Protein AF-A0A1Y2PFS0-F1 (afdb_monomer)

Organism: NCBI:txid1635173

Foldseek 3Di:
DVVVLVCCCVPPNNVRSVVVCVVQQPDWDQALQAIFRHRVVVHNDPCNRLCLLPNPRGAHDPDPCNLVVLVVVLVVLVVVLVVLVPDDDPCSVVVNVSSVSSNVSSVVSSVNDRPPDPPPVPPPDDDPPDPPPPDPPPDD

pLDDT: mean 82.01, std 15.95, range [39.28, 98.19]

Radius of gyration: 20.58 Å; Cα contacts (8 Å, |Δi|>4): 119; chains: 1; bounding box: 53×47×49 Å

Secondary structure (DSSP, 8-state):
-HHHHHHHHHHT-HHHHHHHHHHHTT--EEETTEEE---TTT---TTTT-TTTT-TTEE----TTHHHHHHHHHHHHHHHHHHHHHS--TTHHHHHHHHHHHHHHHHHHHHSPPPSS---SSTTPPPTTS----------

Mean predicted aligned error: 10.39 Å

Solvent-accessible surface area (backbone atoms only — not comparable to full-atom values): 8475 Å² total; per-residue (Å²): 107,70,65,59,35,53,48,33,42,72,76,73,33,60,67,58,21,49,50,49,42,65,67,52,72,68,35,72,42,84,50,79,70,24,35,28,56,65,42,61,92,82,44,80,66,94,56,74,87,41,47,50,56,71,42,90,46,53,40,57,67,78,51,92,60,24,63,56,51,49,51,52,52,41,52,51,44,52,53,48,50,61,55,53,71,74,55,89,57,98,60,49,68,60,52,51,50,51,49,52,51,40,46,53,23,32,53,50,51,65,66,49,67,43,64,92,53,83,79,64,88,44,92,84,59,79,61,88,86,54,82,79,79,76,67,82,75,80,80,125

Sequence (140 aa):
MTETYHLLKKSKSIEDAETFLKTHGLALHLTPFGGCTHDFSQSPCLKHLQCWNGCSHLHRTNTPGETERLVEQLEFAKKNLNKMRKVNHDNKSKWEKDILNKINNIKKAINLSPTKNSIQIFPKGIEMTKPNYKTRKESL

Structure (mmCIF, N/CA/C/O backbone):
data_AF-A0A1Y2PFS0-F1
#
_entry.id   AF-A0A1Y2PFS0-F1
#
loop_
_atom_site.group_PDB
_atom_site.id
_atom_site.type_symbol
_atom_site.label_atom_id
_atom_site.label_alt_id
_atom_site.label_comp_id
_atom_site.label_asym_id
_atom_site.label_entity_id
_atom_site.label_seq_id
_atom_site.pdbx_PDB_ins_code
_atom_site.Cartn_x
_atom_site.Cartn_y
_atom_site.Cartn_z
_atom_site.occupancy
_atom_site.B_iso_or_equiv
_atom_site.auth_seq_id
_atom_site.auth_comp_id
_atom_site.auth_asym_id
_atom_site.auth_atom_id
_atom_site.pdbx_PDB_model_num
ATOM 1 N N . MET A 1 1 ? 8.390 8.069 -14.285 1.00 72.62 1 MET A N 1
ATOM 2 C CA . MET A 1 1 ? 8.507 6.809 -15.057 1.00 72.62 1 MET A CA 1
ATOM 3 C C . MET A 1 1 ? 8.240 7.029 -16.540 1.00 72.62 1 MET A C 1
ATOM 5 O O . MET A 1 1 ? 9.194 6.976 -17.303 1.00 72.62 1 MET A O 1
ATOM 9 N N . THR A 1 2 ? 7.006 7.329 -16.961 1.00 80.06 2 THR A N 1
ATOM 10 C CA . THR A 1 2 ? 6.656 7.460 -18.393 1.00 80.06 2 THR A CA 1
ATOM 11 C C . THR A 1 2 ? 7.389 8.606 -19.096 1.00 80.06 2 THR A C 1
ATOM 13 O O . THR A 1 2 ? 7.965 8.406 -20.160 1.00 80.06 2 THR A O 1
ATOM 16 N N . GLU A 1 3 ? 7.450 9.788 -18.478 1.00 85.31 3 GLU A N 1
ATOM 17 C CA . GLU A 1 3 ? 8.156 10.950 -19.042 1.00 85.31 3 GLU A CA 1
ATOM 18 C C . GLU A 1 3 ? 9.657 10.694 -19.209 1.00 85.31 3 GLU A C 1
ATOM 20 O O . GLU A 1 3 ? 10.202 10.919 -20.286 1.00 85.31 3 GLU A O 1
ATOM 25 N N . THR A 1 4 ? 10.316 10.148 -18.182 1.00 85.75 4 THR A N 1
ATOM 26 C CA . THR A 1 4 ? 11.744 9.799 -18.219 1.00 85.75 4 THR A CA 1
ATOM 27 C C . THR A 1 4 ? 12.052 8.771 -19.307 1.00 85.75 4 THR A C 1
ATOM 29 O O . THR A 1 4 ? 13.018 8.943 -20.044 1.00 85.75 4 THR A O 1
ATOM 32 N N . TYR A 1 5 ? 11.208 7.743 -19.461 1.00 88.56 5 TYR A N 1
ATOM 33 C CA . TYR A 1 5 ? 11.346 6.757 -20.535 1.00 88.56 5 TYR A CA 1
ATOM 34 C C . TYR A 1 5 ? 11.282 7.414 -21.919 1.00 88.56 5 TYR A C 1
ATOM 36 O O . TYR A 1 5 ? 12.171 7.212 -22.747 1.00 88.56 5 TYR A O 1
ATOM 44 N N . HIS A 1 6 ? 10.252 8.227 -22.171 1.00 90.94 6 HIS A N 1
ATOM 45 C CA . HIS A 1 6 ? 10.092 8.893 -23.463 1.00 90.94 6 HIS A CA 1
ATOM 46 C C . HIS A 1 6 ? 11.194 9.916 -23.732 1.00 90.94 6 HIS A C 1
ATOM 48 O O . HIS A 1 6 ? 11.627 10.053 -24.876 1.00 90.94 6 HIS A O 1
ATOM 54 N N . LEU A 1 7 ? 11.683 10.592 -22.691 1.00 94.31 7 LEU A N 1
ATOM 55 C CA . LEU A 1 7 ? 12.812 11.504 -22.793 1.00 94.31 7 LEU A CA 1
ATOM 56 C C . LEU A 1 7 ? 14.082 10.756 -23.196 1.00 94.31 7 LEU A C 1
ATOM 58 O O . LEU A 1 7 ? 14.704 11.159 -24.170 1.00 94.31 7 LEU A O 1
ATOM 62 N N . LEU A 1 8 ? 14.431 9.658 -22.516 1.00 93.12 8 LEU A N 1
ATOM 63 C CA . LEU A 1 8 ? 15.609 8.844 -22.847 1.00 93.12 8 LEU A CA 1
ATOM 64 C C . LEU A 1 8 ? 15.521 8.262 -24.258 1.00 93.12 8 LEU A C 1
ATOM 66 O O . LEU A 1 8 ? 16.479 8.353 -25.020 1.00 93.12 8 LEU A O 1
ATOM 70 N N . LYS A 1 9 ? 14.343 7.754 -24.637 1.00 93.88 9 LYS A N 1
ATOM 71 C CA . LYS A 1 9 ? 14.093 7.221 -25.981 1.00 93.88 9 LYS A CA 1
ATOM 72 C C . LYS A 1 9 ? 14.295 8.276 -27.072 1.00 93.88 9 LYS A C 1
ATOM 74 O O . LYS A 1 9 ? 14.737 7.939 -28.163 1.00 93.88 9 LYS A O 1
ATOM 79 N N . LYS A 1 10 ? 13.937 9.535 -26.795 1.00 95.69 10 LYS A N 1
ATOM 80 C CA . LYS A 1 10 ? 14.058 10.650 -27.746 1.00 95.69 10 LYS A CA 1
ATOM 81 C C . LYS A 1 10 ? 15.462 11.259 -27.775 1.00 95.69 10 LYS A C 1
ATOM 83 O O . LYS A 1 10 ? 15.901 11.678 -28.838 1.00 95.69 10 LYS A O 1
ATOM 88 N N . SER A 1 11 ? 16.122 11.383 -26.623 1.00 96.31 11 SER A N 1
ATOM 89 C CA . SER A 1 11 ? 17.380 12.130 -26.483 1.00 96.31 11 SER A CA 1
ATOM 90 C C . SER A 1 11 ? 18.637 11.269 -26.567 1.00 96.31 11 SER A C 1
ATOM 92 O O . SER A 1 11 ? 19.707 11.814 -26.825 1.00 96.31 11 SER A O 1
ATOM 94 N N . LYS A 1 12 ? 18.523 9.955 -26.345 1.00 94.31 12 LYS A N 1
ATOM 95 C CA . LYS A 1 12 ? 19.644 9.015 -26.396 1.00 94.31 12 LYS A CA 1
ATOM 96 C C . LYS A 1 12 ? 19.364 7.859 -27.352 1.00 94.31 12 LYS A C 1
ATOM 98 O O . LYS A 1 12 ? 19.651 7.971 -28.539 1.00 94.31 12 LYS A O 1
ATOM 103 N N . SER A 1 13 ? 18.794 6.765 -26.854 1.00 95.88 13 SER A N 1
ATOM 104 C CA . SER A 1 13 ? 18.498 5.563 -27.632 1.00 95.88 13 SER A CA 1
ATOM 105 C C . SER A 1 13 ? 17.341 4.772 -27.022 1.00 95.88 13 SER A C 1
ATOM 107 O O . SER A 1 13 ? 16.906 5.014 -25.889 1.00 95.88 13 SER A O 1
ATOM 109 N N . ILE A 1 14 ? 16.826 3.803 -27.782 1.00 95.19 14 ILE A N 1
ATOM 110 C CA . ILE A 1 14 ? 15.831 2.860 -27.269 1.00 95.19 14 ILE A CA 1
ATOM 111 C C . ILE A 1 14 ? 16.446 1.931 -26.216 1.00 95.19 14 ILE A C 1
ATOM 113 O O . ILE A 1 14 ? 15.789 1.649 -25.219 1.00 95.19 14 ILE A O 1
ATOM 117 N N . GLU A 1 15 ? 17.709 1.530 -26.377 1.00 96.12 15 GLU A N 1
ATOM 118 C CA . GLU A 1 15 ? 18.432 0.668 -25.439 1.00 96.12 15 GLU A CA 1
ATOM 119 C C . GLU A 1 15 ? 18.579 1.325 -24.061 1.00 96.12 15 GLU A C 1
ATOM 121 O O . GLU A 1 15 ? 18.382 0.667 -23.036 1.00 96.12 15 GLU A O 1
ATOM 126 N N . ASP A 1 16 ? 18.851 2.632 -24.014 1.00 92.75 16 ASP A N 1
ATOM 127 C CA . ASP A 1 16 ? 18.918 3.393 -22.763 1.00 92.75 16 ASP A CA 1
ATOM 128 C C . ASP A 1 16 ? 17.547 3.468 -22.081 1.00 92.75 16 ASP A C 1
ATOM 130 O O . ASP A 1 16 ? 17.425 3.297 -20.864 1.00 92.75 16 ASP A O 1
ATOM 134 N N . ALA A 1 17 ? 16.490 3.680 -22.866 1.00 91.31 17 ALA A N 1
ATOM 135 C CA . ALA A 1 17 ? 15.123 3.715 -22.363 1.00 91.31 17 ALA A CA 1
ATOM 136 C C . ALA A 1 17 ? 14.669 2.336 -21.841 1.00 91.31 17 ALA A C 1
ATOM 138 O O . ALA A 1 17 ? 14.015 2.239 -20.801 1.00 91.31 17 ALA A O 1
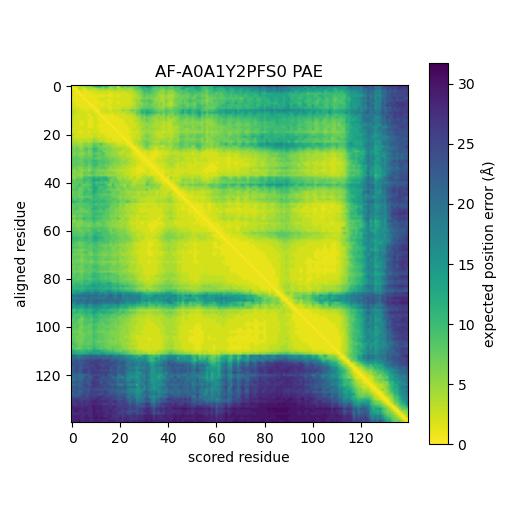ATOM 139 N N . GLU A 1 18 ? 15.041 1.252 -22.523 1.00 90.19 18 GLU A N 1
ATOM 140 C CA . GLU A 1 18 ? 14.790 -0.114 -22.061 1.00 90.19 18 GLU A CA 1
ATOM 141 C C . GLU A 1 18 ? 15.598 -0.466 -20.814 1.00 90.19 18 GLU A C 1
ATOM 143 O O . GLU A 1 18 ? 15.071 -1.110 -19.908 1.00 90.19 18 GLU A O 1
ATOM 148 N N . THR A 1 19 ? 16.856 -0.032 -20.736 1.00 90.25 19 THR A N 1
ATOM 149 C CA . THR A 1 19 ? 17.703 -0.221 -19.551 1.00 90.25 19 THR A CA 1
ATOM 150 C C . THR A 1 19 ? 17.101 0.495 -18.344 1.00 90.25 19 THR A C 1
ATOM 152 O O . THR A 1 19 ? 17.015 -0.086 -17.259 1.00 90.25 19 THR A O 1
ATOM 155 N N . PHE A 1 20 ? 16.576 1.708 -18.542 1.00 87.31 20 PHE A N 1
ATOM 156 C CA . PHE A 1 20 ? 15.817 2.428 -17.523 1.00 87.31 20 PHE A CA 1
ATOM 157 C C . PHE A 1 20 ? 14.592 1.629 -17.049 1.00 87.31 20 PHE A C 1
ATOM 159 O O . PHE A 1 20 ? 14.410 1.444 -15.846 1.00 87.31 20 PHE A O 1
ATOM 166 N N . LEU A 1 21 ? 13.778 1.086 -17.964 1.00 84.25 21 LEU A N 1
ATOM 167 C CA . LEU A 1 21 ? 12.628 0.254 -17.584 1.00 84.25 21 LEU A CA 1
ATOM 168 C C . LEU A 1 21 ? 13.033 -1.037 -16.872 1.00 84.25 21 LEU A C 1
ATOM 170 O O . LEU A 1 21 ? 12.381 -1.414 -15.905 1.00 84.25 21 LEU A O 1
ATOM 174 N N . LYS A 1 22 ? 14.099 -1.713 -17.308 1.00 84.06 22 LYS A N 1
ATOM 175 C CA . LY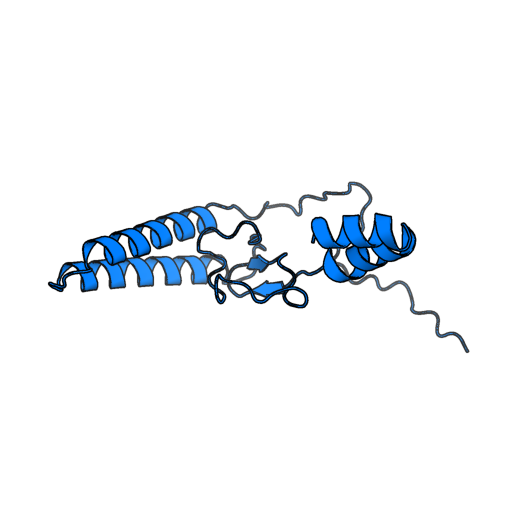S A 1 22 ? 14.599 -2.926 -16.640 1.00 84.06 22 LYS A CA 1
ATOM 176 C C . LYS A 1 22 ? 15.074 -2.631 -15.218 1.00 84.06 22 LYS A C 1
ATOM 178 O O . LYS A 1 22 ? 14.877 -3.457 -14.334 1.00 84.06 22 LYS A O 1
ATOM 183 N N . THR A 1 23 ? 15.649 -1.451 -15.001 1.00 82.81 23 THR A N 1
ATOM 184 C CA . THR A 1 23 ? 16.149 -1.020 -13.690 1.00 82.81 23 THR A CA 1
ATOM 185 C C . THR A 1 23 ? 15.010 -0.634 -12.746 1.00 82.81 23 THR A C 1
ATOM 187 O O . THR A 1 23 ? 14.999 -1.051 -11.594 1.00 82.81 23 THR A O 1
ATOM 190 N N . HIS A 1 24 ? 14.031 0.130 -13.236 1.00 81.88 24 HIS A N 1
ATOM 191 C CA . HIS A 1 24 ? 13.030 0.792 -12.389 1.00 81.88 24 HIS A CA 1
ATOM 192 C C . HIS A 1 24 ? 11.636 0.148 -12.445 1.00 81.88 24 HIS A C 1
ATOM 194 O O . HIS A 1 24 ? 10.843 0.260 -11.514 1.00 81.88 24 HIS A O 1
ATOM 200 N N . GLY A 1 25 ? 11.312 -0.559 -13.528 1.00 76.75 25 GLY A N 1
ATOM 201 C CA . GLY A 1 25 ? 10.008 -1.195 -13.747 1.00 76.75 25 GLY A CA 1
ATOM 202 C C . GLY A 1 25 ? 9.808 -2.516 -13.002 1.00 76.75 25 GLY A C 1
ATOM 203 O O . GLY A 1 25 ? 8.690 -3.023 -12.967 1.00 76.75 25 GLY A O 1
ATOM 204 N N . LEU A 1 26 ? 10.868 -3.070 -12.406 1.00 76.56 26 LEU A N 1
ATOM 205 C CA . LEU A 1 26 ? 10.837 -4.326 -11.646 1.00 76.56 26 LEU A CA 1
ATOM 206 C C . LEU A 1 26 ? 10.881 -4.113 -10.125 1.00 76.56 26 LEU A C 1
ATOM 208 O O . LEU A 1 26 ? 11.019 -5.078 -9.374 1.00 76.56 26 LEU A O 1
ATOM 212 N N . ALA A 1 27 ? 10.772 -2.865 -9.663 1.00 78.94 27 ALA A N 1
ATOM 213 C CA . ALA A 1 27 ? 10.770 -2.550 -8.244 1.00 78.94 27 ALA A CA 1
ATOM 214 C C . ALA A 1 27 ? 9.559 -3.199 -7.550 1.00 78.94 27 ALA A C 1
ATOM 216 O O . ALA A 1 27 ? 8.408 -2.835 -7.795 1.00 78.94 27 ALA A O 1
ATOM 217 N N . LEU A 1 28 ? 9.828 -4.167 -6.670 1.00 85.44 28 LEU A N 1
ATOM 218 C CA . LEU A 1 28 ? 8.841 -4.772 -5.782 1.00 85.44 28 LEU A CA 1
ATOM 219 C C . LEU A 1 28 ? 9.332 -4.657 -4.341 1.00 85.44 28 LEU A C 1
ATOM 221 O O . LEU A 1 28 ? 10.343 -5.244 -3.960 1.00 85.44 28 LEU A O 1
ATOM 225 N N . HIS A 1 29 ? 8.576 -3.933 -3.527 1.00 84.19 29 HIS A N 1
ATOM 226 C CA . HIS A 1 29 ? 8.851 -3.751 -2.110 1.00 84.19 29 HIS A CA 1
ATOM 227 C C . HIS A 1 29 ? 7.839 -4.541 -1.292 1.00 84.19 29 HIS A C 1
ATOM 229 O O . HIS A 1 29 ? 6.637 -4.290 -1.375 1.00 84.19 29 HIS A O 1
ATOM 235 N N . LEU A 1 30 ? 8.312 -5.483 -0.479 1.00 86.00 30 LEU A N 1
ATOM 236 C CA . LEU A 1 30 ? 7.458 -6.145 0.500 1.00 86.00 30 LEU A CA 1
ATOM 237 C C . LEU A 1 30 ? 7.187 -5.187 1.659 1.00 86.00 30 LEU A C 1
ATOM 239 O O . LEU A 1 30 ? 8.099 -4.580 2.217 1.00 86.00 30 LEU A O 1
ATOM 243 N N . THR A 1 31 ? 5.917 -5.050 2.013 1.00 87.19 31 THR A N 1
ATOM 244 C CA . THR A 1 31 ? 5.452 -4.230 3.130 1.00 87.19 31 THR A CA 1
ATOM 245 C C . THR A 1 31 ? 4.625 -5.096 4.078 1.00 87.19 31 THR A C 1
ATOM 247 O O . THR A 1 31 ? 4.111 -6.136 3.661 1.00 87.19 31 THR A O 1
ATOM 250 N N . PRO A 1 32 ? 4.394 -4.661 5.329 1.00 88.81 32 PRO A N 1
ATOM 251 C CA . PRO A 1 32 ? 3.526 -5.394 6.253 1.00 88.81 32 PRO A CA 1
ATOM 252 C C . PRO A 1 32 ? 2.082 -5.605 5.757 1.00 88.81 32 PRO A C 1
ATOM 254 O O . PRO A 1 32 ? 1.356 -6.411 6.333 1.00 88.81 32 PRO A O 1
ATOM 257 N N . PHE A 1 33 ? 1.656 -4.877 4.717 1.00 90.44 33 PHE A N 1
ATOM 258 C CA . PHE A 1 33 ? 0.291 -4.883 4.183 1.00 90.44 33 PHE A CA 1
ATOM 259 C C . PHE A 1 33 ? 0.173 -5.522 2.788 1.00 90.44 33 PHE A C 1
ATOM 261 O O . PHE A 1 33 ? -0.920 -5.514 2.222 1.00 90.44 33 PHE A O 1
ATOM 268 N N . GLY A 1 34 ? 1.276 -6.029 2.223 1.00 89.56 34 GLY A N 1
ATOM 269 C CA . GLY A 1 34 ? 1.353 -6.579 0.866 1.00 89.56 34 GLY A CA 1
ATOM 270 C C . GLY A 1 34 ? 2.587 -6.097 0.093 1.00 89.56 34 GLY A C 1
ATOM 271 O O . GLY A 1 34 ? 3.500 -5.498 0.662 1.00 89.56 34 GLY A O 1
ATOM 272 N N . GLY A 1 35 ? 2.612 -6.321 -1.217 1.00 89.62 35 GLY A N 1
ATOM 273 C CA . GLY A 1 35 ? 3.650 -5.842 -2.130 1.00 89.62 35 GLY A CA 1
ATOM 274 C C . GLY A 1 35 ? 3.360 -4.437 -2.666 1.00 89.62 35 GLY A C 1
ATOM 275 O O . GLY A 1 35 ? 2.209 -4.072 -2.894 1.00 89.62 35 GLY A O 1
ATOM 276 N N . CYS A 1 36 ? 4.405 -3.646 -2.886 1.00 88.50 36 CYS A N 1
ATOM 277 C CA . CYS A 1 36 ? 4.337 -2.309 -3.463 1.00 88.50 36 CYS A CA 1
ATOM 278 C C . CYS A 1 36 ? 5.200 -2.228 -4.724 1.00 88.50 36 CYS A C 1
ATOM 280 O O . CYS A 1 36 ? 6.391 -2.519 -4.664 1.00 88.50 36 CYS A O 1
ATOM 282 N N . THR A 1 37 ? 4.615 -1.788 -5.837 1.00 88.00 37 THR A N 1
ATOM 283 C CA . THR A 1 37 ? 5.313 -1.621 -7.128 1.00 88.00 37 THR A CA 1
ATOM 284 C C . THR A 1 37 ? 5.806 -0.192 -7.382 1.00 88.00 37 THR A C 1
ATOM 286 O O . THR A 1 37 ? 6.206 0.150 -8.490 1.00 88.00 37 THR A O 1
ATOM 289 N N . HIS A 1 38 ? 5.716 0.682 -6.375 1.00 85.12 38 HIS A N 1
ATOM 290 C CA . HIS A 1 38 ? 6.277 2.032 -6.446 1.00 85.12 38 HIS A CA 1
ATOM 291 C C . HIS A 1 38 ? 7.795 1.967 -6.323 1.00 85.12 38 HIS A C 1
ATOM 293 O O . HIS A 1 38 ? 8.284 1.427 -5.335 1.00 85.12 38 HIS A O 1
ATOM 299 N N . ASP A 1 39 ? 8.519 2.570 -7.262 1.00 83.38 39 ASP A N 1
ATOM 300 C CA . ASP A 1 39 ? 9.975 2.648 -7.202 1.00 83.38 39 ASP A CA 1
ATOM 301 C C . ASP A 1 39 ? 10.448 3.801 -6.299 1.00 83.38 39 ASP A C 1
ATOM 303 O O . ASP A 1 39 ? 10.364 4.987 -6.647 1.00 83.38 39 ASP A O 1
ATOM 307 N N . PHE A 1 40 ? 10.978 3.439 -5.130 1.00 78.62 40 PHE A N 1
ATOM 308 C CA . PHE A 1 40 ? 11.505 4.391 -4.153 1.00 78.62 40 PHE A CA 1
ATOM 309 C C . PHE A 1 40 ? 12.832 5.025 -4.585 1.00 78.62 40 PHE A C 1
ATOM 311 O O . PHE A 1 40 ? 13.163 6.093 -4.071 1.00 78.62 40 PHE A O 1
ATOM 318 N N . SER A 1 41 ? 13.579 4.423 -5.522 1.00 78.31 41 SER A N 1
ATOM 319 C CA . SER A 1 41 ? 14.830 5.015 -6.008 1.00 78.31 41 SER A CA 1
ATOM 320 C C . SER A 1 41 ? 14.578 6.238 -6.888 1.00 78.31 41 SER A C 1
ATOM 322 O O . SER A 1 41 ? 15.453 7.086 -7.025 1.00 78.31 41 SER A O 1
ATOM 324 N N . GLN A 1 42 ? 13.392 6.326 -7.498 1.00 77.00 42 GLN A N 1
ATOM 325 C CA . GLN A 1 42 ? 12.985 7.464 -8.325 1.00 77.00 42 GLN A CA 1
ATOM 326 C C . GLN A 1 42 ? 12.297 8.554 -7.502 1.00 77.00 42 GLN A C 1
ATOM 328 O O . GLN A 1 42 ? 12.482 9.740 -7.761 1.00 77.00 42 GLN A O 1
ATOM 333 N N . SER A 1 43 ? 11.471 8.171 -6.523 1.00 80.75 43 SER A N 1
ATOM 334 C CA . SER A 1 43 ? 10.763 9.139 -5.680 1.00 80.75 43 SER A CA 1
ATOM 335 C C . SER A 1 43 ? 10.302 8.532 -4.354 1.00 80.75 43 SER A C 1
ATOM 337 O O . SER A 1 43 ? 9.794 7.407 -4.342 1.00 80.75 43 SER A O 1
ATOM 339 N N . PRO A 1 44 ? 10.388 9.264 -3.228 1.00 83.94 44 PRO A N 1
ATOM 340 C CA . PRO A 1 44 ? 9.802 8.804 -1.978 1.00 83.94 44 PRO A CA 1
ATOM 341 C C . PRO A 1 44 ? 8.276 8.694 -2.106 1.00 83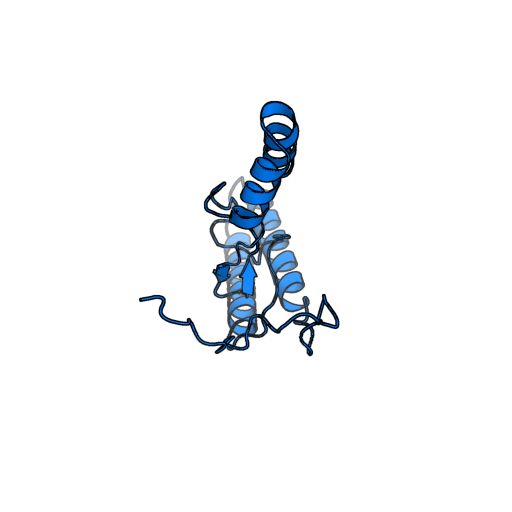.94 44 PRO A C 1
ATOM 343 O O . PRO A 1 44 ? 7.610 9.542 -2.700 1.00 83.94 44 PRO A O 1
ATOM 346 N N . CYS A 1 45 ? 7.698 7.644 -1.522 1.00 85.62 45 CYS A N 1
ATOM 347 C CA . CYS A 1 45 ? 6.254 7.444 -1.556 1.00 85.62 45 CYS A CA 1
ATOM 348 C C . CYS A 1 45 ? 5.530 8.462 -0.658 1.00 85.62 45 CYS A C 1
ATOM 350 O O . CYS A 1 45 ? 5.673 8.436 0.566 1.00 85.62 45 CYS A O 1
ATOM 352 N N . LEU A 1 46 ? 4.656 9.280 -1.254 1.00 86.19 46 LEU A N 1
ATOM 353 C CA . LEU A 1 46 ? 3.834 10.284 -0.554 1.00 86.19 46 LEU A CA 1
ATOM 354 C C . LEU A 1 46 ? 2.839 9.683 0.454 1.00 86.19 46 LEU A C 1
ATOM 356 O O . LEU A 1 46 ? 2.218 10.401 1.234 1.00 86.19 46 LEU A O 1
ATOM 360 N N . LYS A 1 47 ? 2.640 8.360 0.430 1.00 87.06 47 LYS A N 1
ATOM 361 C CA . LYS A 1 47 ? 1.772 7.660 1.384 1.00 87.06 47 LYS A CA 1
ATOM 362 C C . LYS A 1 47 ? 2.482 7.312 2.690 1.00 87.06 47 LYS A C 1
ATOM 364 O O . LYS A 1 47 ? 1.801 6.852 3.598 1.00 87.06 47 LYS A O 1
ATOM 369 N N . HIS A 1 48 ? 3.801 7.500 2.802 1.00 86.00 48 HIS A N 1
ATOM 370 C CA . HIS A 1 48 ? 4.563 7.254 4.036 1.00 86.00 48 HIS A CA 1
ATOM 371 C C . HIS A 1 48 ? 4.229 5.894 4.685 1.00 86.00 48 HIS A C 1
ATOM 373 O O . HIS A 1 48 ? 3.826 5.822 5.842 1.00 86.00 48 HIS A O 1
ATOM 379 N N . LEU A 1 49 ? 4.329 4.811 3.901 1.00 85.06 49 LEU A N 1
ATOM 380 C CA . LEU A 1 49 ? 3.996 3.429 4.296 1.00 85.06 49 LEU A CA 1
ATOM 381 C C . LEU A 1 49 ? 2.508 3.146 4.592 1.00 85.06 49 LEU A C 1
ATOM 383 O O . LEU A 1 49 ? 2.149 2.027 4.956 1.00 85.06 49 LEU A O 1
ATOM 387 N N . GLN A 1 50 ? 1.602 4.095 4.344 1.00 91.38 50 GLN A N 1
ATOM 388 C CA . GLN A 1 50 ? 0.153 3.861 4.351 1.00 91.38 50 GLN A CA 1
ATOM 389 C C . GLN A 1 50 ? -0.327 3.290 3.010 1.00 91.38 50 GLN A C 1
ATOM 391 O O . GLN A 1 50 ? -1.215 3.849 2.363 1.00 91.38 50 GLN A O 1
ATOM 396 N N . CYS A 1 51 ? 0.259 2.177 2.559 1.00 90.19 51 CYS A N 1
ATOM 397 C CA . CYS A 1 51 ? -0.088 1.565 1.269 1.00 90.19 51 CYS A CA 1
ATOM 398 C C . CYS A 1 51 ? -1.575 1.170 1.194 1.00 90.19 51 CYS A C 1
ATOM 400 O O . CYS A 1 51 ? -2.202 1.281 0.145 1.00 90.19 51 CYS A O 1
ATOM 402 N N . TRP A 1 52 ? -2.175 0.813 2.331 1.00 92.25 52 TRP A N 1
ATOM 403 C CA . TRP A 1 52 ? -3.608 0.535 2.482 1.00 92.25 52 TRP A CA 1
ATOM 404 C C . TRP A 1 52 ? -4.515 1.756 2.261 1.00 92.25 52 TRP A C 1
ATOM 406 O O . TRP A 1 52 ? -5.725 1.608 2.104 1.00 92.25 52 TRP A O 1
ATOM 416 N N . ASN A 1 53 ? -3.969 2.976 2.233 1.00 93.31 53 ASN A N 1
ATOM 417 C CA . ASN A 1 53 ? -4.736 4.210 2.075 1.00 93.31 53 ASN A CA 1
ATOM 418 C C . ASN A 1 53 ? -4.957 4.567 0.592 1.00 93.31 53 ASN A C 1
ATOM 420 O O . ASN A 1 53 ? -4.550 5.638 0.117 1.00 93.31 53 ASN A O 1
ATOM 424 N N . GLY A 1 54 ? -5.590 3.644 -0.138 1.00 88.75 54 GLY A N 1
ATOM 425 C CA . GLY A 1 54 ? -6.007 3.838 -1.528 1.00 88.75 54 GLY A CA 1
ATOM 426 C C . GLY A 1 54 ? -4.834 3.996 -2.495 1.00 88.75 54 GLY A C 1
ATOM 427 O O . GLY A 1 54 ? -4.915 4.796 -3.422 1.00 88.75 54 GLY A O 1
ATOM 428 N N . CYS A 1 55 ? -3.718 3.307 -2.242 1.00 90.19 55 CYS A N 1
ATOM 429 C CA . CYS A 1 55 ? -2.569 3.301 -3.142 1.00 90.19 55 CYS A CA 1
ATOM 430 C C . CYS A 1 55 ? -2.799 2.302 -4.282 1.00 90.19 55 CYS A C 1
ATOM 432 O O . CYS A 1 55 ? -3.048 1.127 -4.024 1.00 90.19 55 CYS A O 1
ATOM 434 N N . SER A 1 56 ? -2.655 2.746 -5.531 1.00 87.62 56 SER A N 1
ATOM 435 C CA . SER A 1 56 ? -2.724 1.882 -6.719 1.00 87.62 56 SER A CA 1
ATOM 436 C C . SER A 1 56 ? -1.563 0.891 -6.818 1.00 87.62 56 SER A C 1
ATOM 438 O O . SER A 1 56 ? -1.663 -0.094 -7.535 1.00 87.62 56 SER A O 1
ATOM 440 N N . HIS A 1 57 ? -0.460 1.144 -6.110 1.00 87.50 57 HIS A N 1
ATOM 441 C CA . HIS A 1 57 ? 0.720 0.282 -6.126 1.00 87.50 57 HIS A CA 1
ATOM 442 C C . HIS A 1 57 ? 0.631 -0.883 -5.129 1.00 87.50 57 HIS A C 1
ATOM 444 O O . HIS A 1 57 ? 1.518 -1.736 -5.135 1.00 87.50 57 HIS A O 1
ATOM 450 N N . LEU A 1 58 ? -0.393 -0.924 -4.262 1.00 89.75 58 LEU A N 1
ATOM 451 C CA . LEU A 1 58 ? -0.573 -2.002 -3.289 1.00 89.75 58 LEU A CA 1
ATOM 452 C C . LEU A 1 58 ? -1.145 -3.255 -3.961 1.00 89.75 58 LEU A C 1
ATOM 454 O O . LEU A 1 58 ? -2.237 -3.226 -4.521 1.00 89.75 58 LEU A O 1
ATOM 458 N N . HIS A 1 59 ? -0.449 -4.372 -3.788 1.00 89.75 59 HIS A N 1
ATOM 459 C CA . HIS A 1 59 ? -0.863 -5.695 -4.230 1.00 89.75 59 HIS A CA 1
ATOM 460 C C . HIS A 1 59 ? -0.893 -6.635 -3.027 1.00 89.75 59 HIS A C 1
ATOM 462 O O . HIS A 1 59 ? 0.077 -6.722 -2.277 1.00 89.75 59 HIS A O 1
ATOM 468 N N . ARG A 1 60 ? -2.007 -7.340 -2.825 1.00 89.50 60 ARG A N 1
ATOM 469 C CA . ARG A 1 60 ? -2.130 -8.304 -1.726 1.00 89.50 60 ARG A CA 1
ATOM 470 C C . ARG A 1 60 ? -1.313 -9.553 -2.049 1.00 89.50 60 ARG A C 1
ATOM 472 O O . ARG A 1 60 ? -1.427 -10.090 -3.148 1.00 89.50 60 ARG A O 1
ATOM 479 N N . THR A 1 61 ? -0.492 -10.001 -1.105 1.00 86.81 61 THR A N 1
ATOM 480 C CA . THR A 1 61 ? 0.462 -11.112 -1.300 1.00 86.81 61 THR A CA 1
ATOM 481 C C . THR A 1 61 ? 0.062 -12.397 -0.584 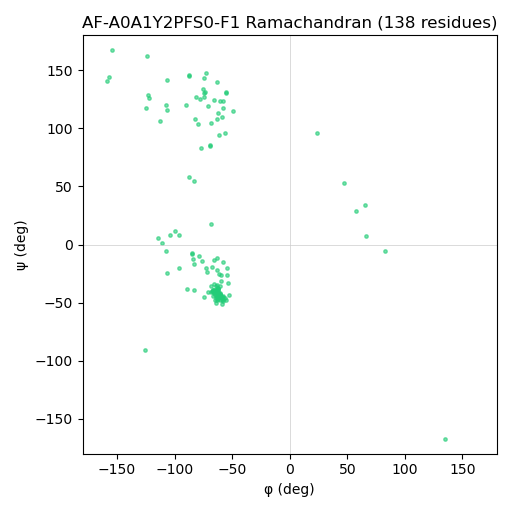1.00 86.81 61 THR A C 1
ATOM 483 O O . THR A 1 61 ? 0.703 -13.425 -0.774 1.00 86.81 61 THR A O 1
ATOM 486 N N . ASN A 1 62 ? -1.009 -12.353 0.215 1.00 84.81 62 ASN A N 1
ATOM 487 C CA . ASN A 1 62 ? -1.462 -13.458 1.063 1.00 84.81 62 ASN A CA 1
ATOM 488 C C . ASN A 1 62 ? -0.399 -13.948 2.061 1.00 84.81 62 ASN A C 1
ATOM 490 O O . ASN A 1 62 ? -0.370 -15.123 2.428 1.00 84.81 62 ASN A O 1
ATOM 494 N N . THR A 1 63 ? 0.499 -13.058 2.482 1.00 82.88 63 THR A N 1
ATOM 495 C CA . THR A 1 63 ? 1.518 -13.397 3.477 1.00 82.88 63 THR A CA 1
ATOM 496 C C . THR A 1 63 ? 0.881 -13.526 4.866 1.00 82.88 63 THR A C 1
ATOM 498 O O . THR A 1 63 ? -0.092 -12.824 5.164 1.00 82.88 63 THR A O 1
ATOM 501 N N . PRO A 1 64 ? 1.395 -14.402 5.750 1.00 86.94 64 PRO A N 1
ATOM 502 C CA . PRO A 1 64 ? 0.844 -14.544 7.095 1.00 86.94 64 PRO A CA 1
ATOM 503 C C . PRO A 1 64 ? 0.812 -13.213 7.868 1.00 86.94 64 PRO A C 1
ATOM 505 O O . PRO A 1 64 ? 1.800 -12.469 7.928 1.00 86.94 64 PRO A O 1
ATOM 508 N 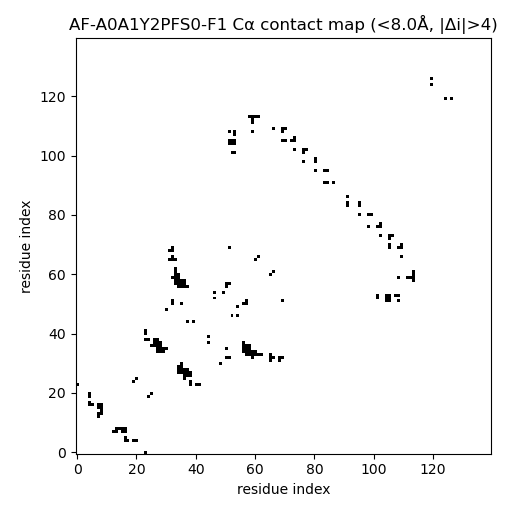N . GLY A 1 65 ? -0.331 -12.897 8.478 1.00 88.62 65 GLY A N 1
ATOM 509 C CA . GLY A 1 65 ? -0.520 -11.659 9.237 1.00 88.62 65 GLY A CA 1
ATOM 510 C C . GLY A 1 65 ? -0.878 -10.433 8.384 1.00 88.62 65 GLY A C 1
ATOM 511 O O . GLY A 1 65 ? -1.080 -9.351 8.929 1.00 88.62 65 GLY A O 1
ATOM 512 N N . GLU A 1 66 ? -0.881 -10.527 7.050 1.00 90.31 66 GLU A N 1
ATOM 513 C CA . GLU A 1 66 ? -1.142 -9.384 6.162 1.00 90.31 66 GLU A CA 1
ATOM 514 C C . GLU A 1 66 ? -2.562 -8.832 6.340 1.00 90.31 66 GLU A C 1
ATOM 516 O O . GLU A 1 66 ? -2.764 -7.621 6.453 1.00 90.31 66 GLU A O 1
ATOM 521 N N . THR A 1 67 ? -3.554 -9.724 6.388 1.00 92.81 67 THR A N 1
ATOM 522 C CA . THR A 1 67 ? -4.957 -9.349 6.603 1.00 92.81 67 THR A CA 1
ATOM 523 C C . THR A 1 67 ? -5.178 -8.883 8.036 1.00 92.81 67 THR A C 1
ATOM 525 O O . THR A 1 67 ? -5.860 -7.885 8.254 1.00 92.81 67 THR A O 1
ATOM 528 N N . GLU A 1 68 ? -4.569 -9.559 9.004 1.00 95.06 68 GLU A N 1
ATOM 529 C CA . GLU A 1 68 ? -4.658 -9.256 10.429 1.00 95.06 68 GLU A CA 1
ATOM 530 C C . GLU A 1 68 ? -4.177 -7.828 10.703 1.00 95.06 68 GLU A C 1
ATOM 532 O O . GLU A 1 68 ? -4.906 -7.039 11.299 1.00 95.06 68 GLU A O 1
ATOM 537 N N . ARG A 1 69 ? -3.027 -7.434 10.143 1.00 94.62 69 ARG A N 1
ATOM 538 C CA . ARG A 1 69 ? -2.509 -6.061 10.252 1.00 94.62 69 ARG A CA 1
ATOM 539 C C . ARG A 1 69 ? -3.439 -5.033 9.611 1.00 94.62 69 ARG A C 1
ATOM 541 O O . ARG A 1 69 ? -3.603 -3.939 10.141 1.00 94.62 69 ARG A O 1
ATOM 548 N N . LEU A 1 70 ? -4.081 -5.345 8.481 1.00 95.12 70 LEU A N 1
ATOM 549 C CA . LEU A 1 70 ? -5.082 -4.446 7.889 1.00 95.12 70 LEU A CA 1
ATOM 550 C C . LEU A 1 70 ? -6.317 -4.293 8.788 1.00 95.12 70 LEU A C 1
ATOM 552 O O . LEU A 1 70 ? -6.845 -3.187 8.919 1.00 95.12 70 LEU A O 1
ATOM 556 N N . VAL A 1 71 ? -6.762 -5.378 9.423 1.00 96.69 71 VAL A N 1
ATOM 557 C CA . VAL A 1 71 ? -7.866 -5.357 10.392 1.00 96.69 71 VAL A CA 1
ATOM 558 C C . VAL A 1 71 ? -7.484 -4.541 11.630 1.00 96.69 71 VAL A C 1
ATOM 560 O O . VAL A 1 71 ? -8.259 -3.684 12.050 1.00 96.69 71 VAL A O 1
ATOM 563 N N . GLU A 1 72 ? -6.274 -4.703 12.163 1.00 96.69 72 GLU A N 1
ATOM 564 C CA . GLU A 1 72 ? -5.758 -3.887 13.271 1.00 96.69 72 GLU A CA 1
ATOM 565 C C . GLU A 1 72 ? -5.754 -2.392 12.920 1.00 96.69 72 GLU A C 1
ATOM 567 O O . GLU A 1 72 ? -6.244 -1.563 13.694 1.00 96.69 72 GLU A O 1
ATOM 572 N N . GLN A 1 73 ? -5.293 -2.035 11.715 1.00 96.12 73 GLN A N 1
ATOM 573 C CA . GLN A 1 73 ? -5.328 -0.652 11.231 1.00 96.12 73 GLN A CA 1
ATOM 574 C C . GLN A 1 73 ? -6.760 -0.116 11.095 1.00 96.12 73 GLN A C 1
ATOM 576 O O . GLN A 1 73 ? -7.011 1.056 11.397 1.00 96.12 73 GLN A O 1
ATOM 581 N N . LEU A 1 74 ? -7.710 -0.954 10.666 1.00 97.81 74 LEU A N 1
ATOM 582 C CA . LEU A 1 74 ? -9.126 -0.593 10.576 1.00 97.81 74 LEU A CA 1
ATOM 583 C C . LEU A 1 74 ? -9.709 -0.280 11.958 1.00 97.81 74 LEU A C 1
ATOM 585 O O . LEU A 1 74 ? -10.374 0.746 12.129 1.00 97.81 74 LEU A O 1
ATOM 589 N N . GLU A 1 75 ? -9.450 -1.137 12.943 1.00 98.19 75 GLU A N 1
ATOM 590 C CA . GLU A 1 75 ? -9.937 -0.950 14.310 1.00 98.19 75 GLU A CA 1
ATOM 591 C C . GLU A 1 75 ? -9.294 0.267 14.978 1.00 98.19 75 GLU A C 1
ATOM 593 O O . GLU A 1 75 ? -9.985 1.075 15.610 1.00 98.19 75 GLU A O 1
ATOM 598 N N . PHE A 1 76 ? -7.997 0.488 14.754 1.00 96.50 76 PHE A N 1
ATOM 599 C CA . PHE A 1 76 ? -7.315 1.697 15.204 1.00 96.50 76 PHE A CA 1
ATOM 600 C C . PHE A 1 76 ? -7.946 2.967 14.611 1.00 96.50 76 PHE A C 1
ATOM 602 O O . PHE A 1 76 ? -8.231 3.923 15.341 1.00 96.50 76 PHE A O 1
ATOM 609 N N . ALA A 1 77 ? -8.242 2.973 13.307 1.00 96.50 77 ALA A N 1
ATOM 610 C CA . ALA A 1 77 ? -8.887 4.103 12.642 1.00 96.50 77 ALA A CA 1
ATOM 611 C C . ALA A 1 77 ? -10.297 4.382 13.198 1.00 96.50 77 ALA A C 1
ATOM 613 O O . ALA A 1 77 ? -10.626 5.537 13.481 1.00 96.50 77 ALA A O 1
ATOM 614 N N . LYS A 1 78 ? -11.109 3.342 13.434 1.00 97.75 78 LYS A N 1
ATOM 615 C CA . LYS A 1 78 ? -12.437 3.471 14.067 1.00 97.75 78 LYS A CA 1
ATOM 616 C C . LYS A 1 78 ? -12.345 4.023 15.491 1.00 97.75 78 LYS A C 1
ATOM 618 O O . LYS A 1 78 ? -13.103 4.922 15.859 1.00 97.75 78 LYS A O 1
ATOM 623 N N . LYS A 1 79 ? -11.398 3.527 16.294 1.00 96.88 79 LYS A N 1
ATOM 624 C CA . LYS A 1 79 ? -11.164 4.016 17.661 1.00 96.88 79 LYS A CA 1
ATOM 625 C C . LYS A 1 79 ? -10.797 5.500 17.661 1.00 96.88 79 LYS A C 1
ATOM 627 O O . LYS A 1 79 ? -11.323 6.258 18.476 1.00 96.88 79 LYS A O 1
ATOM 632 N N . ASN A 1 80 ? -9.942 5.925 16.733 1.00 93.81 80 ASN A N 1
ATOM 633 C CA . ASN A 1 80 ? -9.563 7.330 16.593 1.00 93.81 80 ASN A CA 1
ATOM 634 C C . ASN A 1 80 ? -10.730 8.207 16.135 1.00 93.81 80 ASN A C 1
ATOM 636 O O . ASN A 1 80 ? -10.918 9.278 16.707 1.00 93.81 80 ASN A O 1
ATOM 640 N N . LEU A 1 81 ? -11.560 7.738 15.197 1.00 94.62 81 LEU A N 1
ATOM 641 C CA . LEU A 1 81 ? -12.781 8.442 14.794 1.00 94.62 81 LEU A CA 1
ATOM 642 C C . LEU A 1 81 ? -13.695 8.714 15.998 1.00 94.62 81 LEU A C 1
ATOM 644 O O . LEU A 1 81 ? -14.129 9.845 16.211 1.00 94.62 81 LEU A O 1
ATOM 648 N N . ASN A 1 82 ? -13.935 7.695 16.828 1.00 93.44 82 ASN A N 1
ATOM 649 C CA . ASN A 1 82 ? -14.771 7.823 18.024 1.00 93.44 82 ASN A CA 1
ATOM 650 C C . ASN A 1 82 ? -14.193 8.811 19.043 1.00 93.44 82 ASN A C 1
ATOM 652 O O . ASN A 1 82 ? -14.946 9.561 19.661 1.00 93.44 82 ASN A O 1
ATOM 656 N N . LYS A 1 83 ? -12.867 8.832 19.220 1.00 91.31 83 LYS A N 1
ATOM 657 C CA . LYS A 1 83 ? -12.199 9.821 20.078 1.00 91.31 83 LYS A CA 1
ATOM 658 C C . LYS A 1 83 ? -12.351 11.236 19.519 1.00 91.31 83 LYS A C 1
ATOM 660 O O . LYS A 1 83 ? -12.755 12.129 20.252 1.00 91.31 83 LYS A O 1
ATOM 665 N N . MET A 1 84 ? -12.093 11.434 18.227 1.00 87.62 84 MET A N 1
ATOM 666 C CA . MET A 1 84 ? -12.167 12.752 17.585 1.00 87.62 84 MET A CA 1
ATOM 667 C C . MET A 1 84 ? -13.578 13.336 17.590 1.00 87.62 84 MET A C 1
ATOM 669 O O . MET A 1 84 ? -13.747 14.533 17.802 1.00 87.62 84 MET A O 1
ATOM 673 N N . ARG A 1 85 ? -14.610 12.499 17.438 1.00 88.12 85 ARG A N 1
ATOM 674 C CA . ARG A 1 85 ? -16.010 12.938 17.522 1.00 88.12 85 ARG A CA 1
ATOM 675 C C . ARG A 1 85 ? -16.375 13.566 18.868 1.00 88.12 85 ARG A C 1
ATOM 677 O O . ARG A 1 85 ? -17.273 14.404 18.901 1.00 88.12 85 ARG A O 1
ATOM 684 N N . LYS A 1 86 ? -15.673 13.211 19.947 1.00 88.19 86 LYS A N 1
ATOM 685 C CA . LYS A 1 86 ? -15.885 13.768 21.294 1.00 88.19 86 LYS A CA 1
ATOM 686 C C . LYS A 1 86 ? -15.170 15.101 21.522 1.00 88.19 86 LYS A C 1
ATOM 688 O O . LYS A 1 86 ? -15.514 15.806 22.461 1.00 88.19 86 LYS A O 1
ATOM 693 N N . VAL A 1 87 ? -14.194 15.451 20.685 1.00 86.06 87 VAL A N 1
ATOM 694 C CA . VAL A 1 87 ? -13.454 16.715 20.789 1.00 86.06 87 VAL A CA 1
ATOM 695 C C . VAL A 1 87 ? -14.204 17.805 20.019 1.00 86.06 87 VAL A C 1
ATOM 697 O O . VAL A 1 87 ? -14.821 17.532 18.983 1.00 86.06 87 VAL A O 1
ATOM 700 N N . ASN A 1 88 ? -14.168 19.038 20.526 1.00 79.12 88 ASN A N 1
ATOM 701 C CA . ASN A 1 88 ? -14.673 20.215 19.824 1.00 79.12 88 ASN A CA 1
ATOM 702 C C . ASN A 1 88 ? -13.476 21.046 19.341 1.00 79.12 88 ASN A C 1
ATOM 704 O O . ASN A 1 88 ? -12.661 21.469 20.155 1.00 79.12 88 ASN A O 1
ATOM 708 N N . HIS A 1 89 ? -13.315 21.179 18.023 1.00 81.81 89 HIS A N 1
ATOM 709 C CA . HIS A 1 89 ? -12.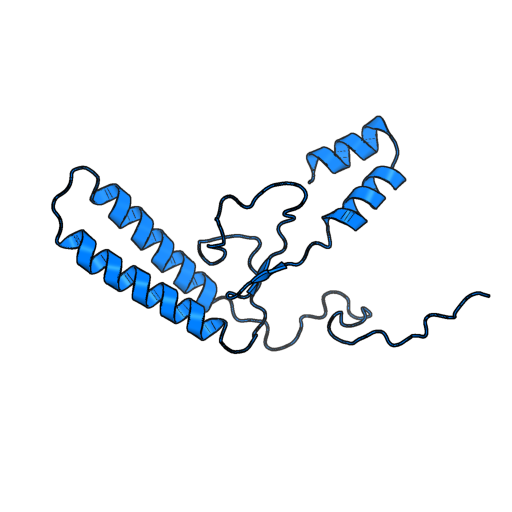165 21.831 17.393 1.00 81.81 89 HIS A CA 1
ATOM 710 C C . HIS A 1 89 ? -12.537 22.309 15.983 1.00 81.81 89 HIS A C 1
ATOM 712 O O . HIS A 1 89 ? -13.243 21.600 15.262 1.00 81.81 89 HIS A O 1
ATOM 718 N N . ASP A 1 90 ? -12.000 23.448 15.552 1.00 77.75 90 ASP A N 1
ATOM 719 C CA . ASP A 1 90 ? -12.410 24.141 14.318 1.00 77.75 90 ASP A CA 1
ATOM 720 C C . ASP A 1 90 ? -12.199 23.319 13.033 1.00 77.75 90 ASP A C 1
ATOM 722 O O . ASP A 1 90 ? -12.917 23.471 12.048 1.00 77.75 90 ASP A O 1
ATOM 726 N N . ASN A 1 91 ? -11.251 22.376 13.043 1.00 80.25 91 ASN A N 1
ATOM 727 C CA . ASN A 1 91 ? -10.954 21.493 11.903 1.00 80.25 91 ASN A CA 1
ATOM 728 C C . ASN A 1 91 ? -11.571 20.083 11.998 1.00 80.25 91 ASN A C 1
ATOM 730 O O . ASN A 1 91 ? -11.224 19.202 11.205 1.00 80.25 91 ASN A O 1
ATOM 734 N N . LYS A 1 92 ? -12.491 19.851 12.942 1.00 83.75 92 LYS A N 1
ATOM 735 C CA . LYS A 1 92 ? -13.088 18.530 13.209 1.00 83.75 92 LYS A CA 1
ATOM 736 C C . LYS A 1 92 ? -13.669 17.860 11.961 1.00 83.75 92 LYS A C 1
ATOM 738 O O . LYS A 1 92 ? -13.414 16.682 11.730 1.00 83.75 92 LYS A O 1
ATOM 743 N N . SER A 1 93 ? -14.390 18.610 11.126 1.00 86.38 93 SER A N 1
ATOM 744 C CA . SER A 1 93 ? -15.041 18.082 9.916 1.00 86.38 93 SER A CA 1
ATOM 745 C C . SER A 1 93 ? -14.043 17.556 8.877 1.00 86.38 93 SER A C 1
ATOM 747 O O . SER A 1 93 ? -14.264 16.505 8.274 1.00 86.38 93 SER A O 1
ATOM 749 N N . LYS A 1 94 ? -12.909 18.246 8.693 1.00 90.56 94 LYS A N 1
ATOM 750 C CA . LYS A 1 94 ? -11.845 17.830 7.766 1.00 90.56 94 LYS A CA 1
ATOM 751 C C . LYS A 1 94 ? -11.176 16.542 8.240 1.00 90.56 94 LYS A C 1
ATOM 753 O O . LYS A 1 94 ? -10.964 15.635 7.439 1.00 90.56 94 LYS A O 1
ATOM 758 N N . TRP A 1 95 ? -10.871 16.450 9.533 1.00 89.44 95 TRP A N 1
ATOM 759 C CA . TRP A 1 95 ? -10.238 15.266 10.120 1.00 89.44 95 TRP A CA 1
ATOM 760 C C . TRP A 1 95 ? -11.166 14.056 10.128 1.00 89.44 95 TRP A C 1
ATOM 762 O O . TRP A 1 95 ? -10.744 12.951 9.791 1.00 89.44 95 TRP A O 1
ATOM 772 N N . GLU A 1 96 ? -12.442 14.264 10.448 1.00 93.38 96 GLU A N 1
ATOM 773 C CA . GLU A 1 96 ? -13.452 13.214 10.368 1.00 93.38 96 GLU A CA 1
ATOM 774 C C . GLU A 1 96 ? -13.564 12.670 8.941 1.00 93.38 96 GLU A C 1
ATOM 776 O O . GLU A 1 96 ? -13.521 11.455 8.741 1.00 93.38 96 GLU A O 1
ATOM 781 N N . LYS A 1 97 ? -13.607 13.554 7.937 1.00 94.25 97 LYS A N 1
ATOM 782 C CA . LYS A 1 97 ? -13.618 13.153 6.526 1.00 94.25 97 LYS A CA 1
ATOM 783 C C . LYS A 1 97 ? -12.366 12.356 6.138 1.00 94.25 97 LYS A C 1
ATOM 785 O O . LYS A 1 97 ? -12.489 11.337 5.460 1.00 94.25 97 LYS A O 1
ATOM 790 N N . ASP A 1 98 ? -11.179 12.782 6.570 1.00 93.56 98 ASP A N 1
ATOM 791 C CA . ASP A 1 98 ? -9.926 12.058 6.310 1.00 93.56 98 ASP A CA 1
ATOM 792 C C . ASP A 1 98 ? -9.936 10.644 6.914 1.00 93.56 98 ASP A C 1
ATOM 794 O O . ASP A 1 98 ? -9.649 9.666 6.219 1.00 93.56 98 ASP A O 1
ATOM 798 N N . ILE A 1 99 ? -10.336 10.499 8.181 1.00 95.38 99 ILE A N 1
ATOM 799 C CA . ILE A 1 99 ? -10.396 9.183 8.828 1.00 95.38 99 ILE A CA 1
ATOM 800 C C . ILE A 1 99 ? -11.466 8.291 8.193 1.00 95.38 99 ILE A C 1
ATOM 802 O O 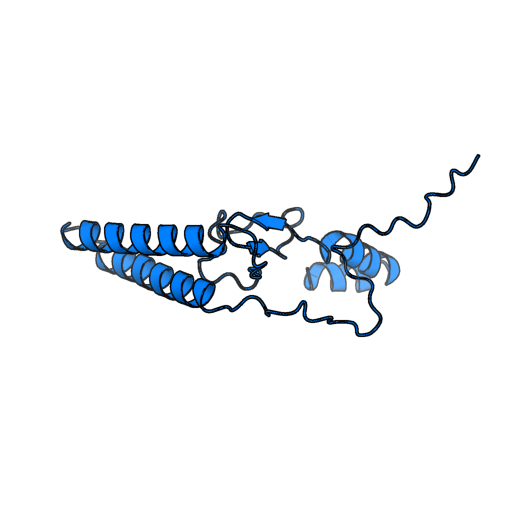. ILE A 1 99 ? -11.221 7.101 7.995 1.00 95.38 99 ILE A O 1
ATOM 806 N N . LEU A 1 100 ? -12.624 8.838 7.819 1.00 96.69 100 LEU A N 1
ATOM 807 C CA . LEU A 1 100 ? -13.652 8.084 7.098 1.00 96.69 100 LEU A CA 1
ATOM 808 C C . LEU A 1 100 ? -13.134 7.570 5.747 1.00 96.69 100 LEU A C 1
ATOM 810 O O . LEU A 1 100 ? -13.348 6.402 5.410 1.00 96.69 100 LEU A O 1
ATOM 814 N N . ASN A 1 101 ? -12.388 8.398 5.010 1.00 96.81 101 ASN A N 1
ATOM 815 C CA . ASN A 1 101 ? -11.739 7.985 3.765 1.00 96.81 101 ASN A CA 1
ATOM 816 C C . ASN A 1 101 ? -10.721 6.863 4.002 1.00 96.81 101 ASN A C 1
ATOM 818 O O . ASN A 1 101 ? -10.733 5.864 3.281 1.00 96.81 101 ASN A O 1
ATOM 822 N N . LYS A 1 102 ? -9.886 6.983 5.041 1.00 96.19 102 LYS A N 1
ATOM 823 C CA . LYS A 1 102 ? -8.932 5.938 5.441 1.00 96.19 102 LYS A CA 1
ATOM 824 C C . LYS A 1 102 ? -9.641 4.627 5.775 1.00 96.19 102 LYS A C 1
ATOM 826 O O . LYS A 1 102 ? -9.256 3.591 5.247 1.00 96.19 102 LYS A O 1
ATOM 831 N N . ILE A 1 103 ? -10.710 4.666 6.573 1.00 97.88 103 ILE A N 1
ATOM 832 C CA . ILE A 1 103 ? -11.530 3.490 6.910 1.00 97.88 103 ILE A CA 1
ATOM 833 C C . ILE A 1 103 ? -12.060 2.812 5.642 1.00 97.88 103 ILE A C 1
ATOM 835 O O . ILE A 1 103 ? -11.971 1.592 5.513 1.00 97.88 103 ILE A O 1
ATOM 839 N N . ASN A 1 104 ? -12.594 3.587 4.695 1.00 97.75 104 ASN A N 1
ATOM 840 C CA . ASN A 1 104 ? -13.092 3.044 3.433 1.00 97.75 104 ASN A CA 1
ATOM 841 C C . ASN A 1 104 ? -11.970 2.395 2.608 1.00 97.75 104 ASN A C 1
ATOM 843 O O . ASN A 1 104 ? -12.138 1.301 2.075 1.00 97.75 104 ASN A O 1
ATOM 847 N N . ASN A 1 105 ? -10.806 3.038 2.540 1.00 96.44 105 ASN A N 1
ATOM 848 C CA . ASN A 1 105 ? -9.652 2.518 1.816 1.00 96.44 105 ASN A CA 1
ATOM 849 C C . ASN A 1 105 ? -9.099 1.231 2.444 1.00 96.44 105 ASN A C 1
ATOM 851 O O . ASN A 1 105 ? -8.808 0.292 1.709 1.00 96.44 105 ASN A O 1
ATOM 855 N N . ILE A 1 106 ? -9.041 1.136 3.777 1.00 96.31 106 ILE A N 1
A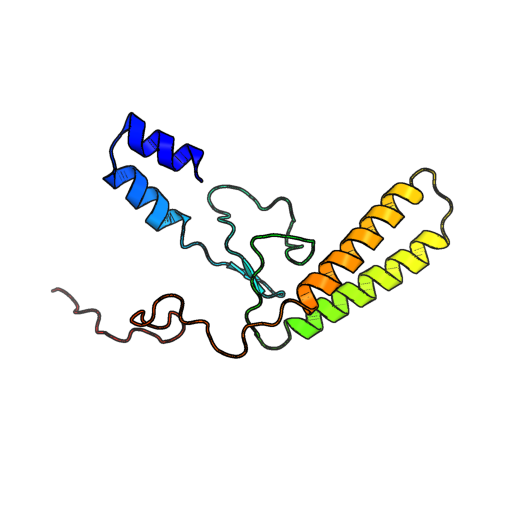TOM 856 C CA . ILE A 1 106 ? -8.629 -0.099 4.462 1.00 96.31 106 ILE A CA 1
ATOM 857 C C . ILE A 1 106 ? -9.618 -1.229 4.165 1.00 96.31 106 ILE A C 1
ATOM 859 O O . ILE A 1 106 ? -9.197 -2.331 3.830 1.00 96.31 106 ILE A O 1
ATOM 863 N N . LYS A 1 107 ? -10.931 -0.964 4.212 1.00 96.25 107 LYS A N 1
ATOM 864 C CA . LYS A 1 107 ? -11.949 -1.962 3.836 1.00 96.25 107 LYS A CA 1
ATOM 865 C C . LYS A 1 107 ? -11.763 -2.450 2.400 1.00 96.25 107 LYS A C 1
ATOM 867 O O . LYS A 1 107 ? -11.815 -3.650 2.155 1.00 96.25 107 LYS A O 1
ATOM 872 N N . LYS A 1 108 ? -11.501 -1.536 1.459 1.00 94.19 108 LYS A N 1
ATOM 873 C CA . LYS A 1 108 ? -11.165 -1.900 0.075 1.00 94.19 108 LYS A CA 1
ATOM 874 C C . LYS A 1 108 ? -9.909 -2.765 0.021 1.00 94.19 108 LYS A C 1
ATOM 876 O O . LYS A 1 108 ? -9.936 -3.790 -0.642 1.00 94.19 108 LYS A O 1
ATOM 881 N N . ALA A 1 109 ? -8.853 -2.402 0.749 1.00 92.38 109 ALA A N 1
ATOM 882 C CA . ALA A 1 109 ? -7.614 -3.171 0.797 1.00 92.38 109 ALA A CA 1
ATOM 883 C C . ALA A 1 109 ? -7.814 -4.585 1.368 1.00 92.38 109 ALA A C 1
ATOM 885 O O . ALA A 1 109 ? -7.233 -5.530 0.845 1.00 92.38 109 ALA A O 1
ATOM 886 N N . ILE A 1 110 ? -8.661 -4.749 2.390 1.00 93.25 110 ILE A N 1
ATOM 887 C CA . ILE A 1 110 ? -9.047 -6.060 2.938 1.00 93.25 110 ILE A CA 1
ATOM 888 C C . ILE A 1 110 ? -9.794 -6.887 1.885 1.00 93.25 110 ILE A C 1
ATOM 890 O O . ILE A 1 110 ? -9.489 -8.064 1.711 1.00 93.25 110 ILE A O 1
ATOM 894 N N . ASN A 1 111 ? -10.725 -6.257 1.164 1.00 90.25 111 ASN A N 1
ATOM 895 C CA . ASN A 1 111 ? -11.561 -6.904 0.151 1.00 90.25 111 ASN A CA 1
ATOM 896 C C . ASN A 1 111 ? -10.840 -7.182 -1.174 1.00 90.25 111 ASN A C 1
ATOM 898 O O . ASN A 1 111 ? -11.361 -7.951 -1.984 1.00 90.25 111 ASN A O 1
ATOM 902 N N . LEU A 1 112 ? -9.666 -6.583 -1.412 1.00 83.56 112 LEU A N 1
ATOM 903 C CA . LEU A 1 112 ? -8.751 -7.043 -2.452 1.00 83.56 112 LEU A CA 1
ATOM 904 C C . LEU A 1 112 ? -8.368 -8.475 -2.076 1.00 83.56 112 LEU A C 1
ATOM 906 O O . LEU A 1 112 ? -7.496 -8.704 -1.244 1.00 83.56 112 LEU A O 1
ATOM 910 N N . SER A 1 113 ? -9.085 -9.450 -2.624 1.00 66.50 113 SER A N 1
ATOM 911 C CA . SER A 1 113 ? -8.737 -10.844 -2.401 1.00 66.50 113 SER A CA 1
ATOM 912 C C . SER A 1 113 ? -7.383 -11.067 -3.064 1.00 66.50 113 SER A C 1
ATOM 914 O O . SER A 1 113 ? -7.266 -10.791 -4.263 1.00 66.50 113 SER A O 1
ATOM 916 N N . PRO A 1 114 ? -6.357 -11.546 -2.337 1.00 65.06 114 PRO A N 1
ATOM 917 C CA . PRO A 1 114 ? -5.221 -12.121 -3.023 1.00 65.06 114 PRO A CA 1
ATOM 918 C C . PRO A 1 114 ? -5.786 -13.217 -3.918 1.00 65.06 114 PRO A C 1
ATOM 920 O O . PRO A 1 114 ? -6.633 -14.011 -3.493 1.00 65.06 114 PRO A O 1
ATOM 923 N N . THR A 1 115 ? -5.406 -13.211 -5.187 1.00 58.16 115 THR A N 1
ATOM 924 C CA . THR A 1 115 ? -5.858 -14.251 -6.099 1.00 58.16 115 THR A CA 1
ATOM 925 C C . THR A 1 115 ? -5.397 -15.570 -5.491 1.00 58.16 115 THR A C 1
ATOM 927 O O . THR A 1 115 ? -4.210 -15.766 -5.245 1.00 58.16 115 THR A O 1
ATOM 930 N N . LYS A 1 116 ? -6.360 -16.432 -5.140 1.00 50.31 116 LYS A N 1
ATOM 931 C CA . LYS A 1 116 ? -6.117 -17.682 -4.393 1.00 50.31 116 LYS A CA 1
ATOM 932 C C . LYS A 1 116 ? -5.071 -18.564 -5.085 1.00 50.31 116 LYS A C 1
ATOM 934 O O . LYS A 1 116 ? -4.366 -19.323 -4.433 1.00 50.31 116 LYS A O 1
ATOM 939 N N . ASN A 1 117 ? -4.969 -18.390 -6.399 1.00 49.72 117 ASN A N 1
ATOM 940 C CA . ASN A 1 117 ? -3.903 -18.883 -7.246 1.00 49.72 117 ASN A CA 1
ATOM 941 C C . ASN A 1 117 ? -3.029 -17.691 -7.653 1.00 49.72 117 ASN A C 1
ATOM 943 O O . ASN A 1 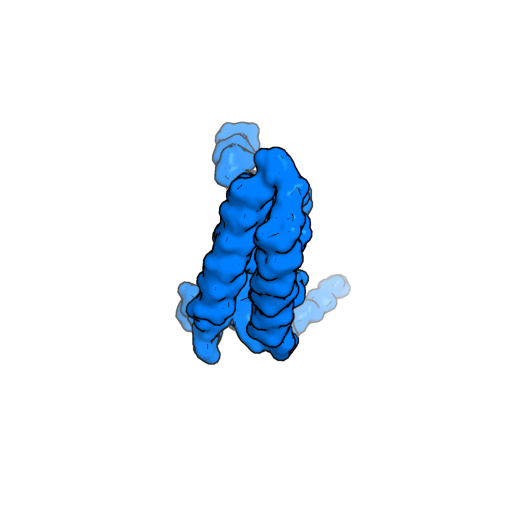117 ? -3.560 -16.615 -7.949 1.00 49.72 117 ASN A O 1
ATOM 947 N N . SER A 1 118 ? -1.711 -17.878 -7.723 1.00 51.00 118 SER A N 1
ATOM 948 C CA . SER A 1 118 ? -0.853 -16.985 -8.501 1.00 51.00 118 SER A CA 1
ATOM 949 C C . SER A 1 118 ? -1.491 -16.827 -9.884 1.00 51.00 118 SER A C 1
ATOM 951 O O . SER A 1 118 ? -1.643 -17.803 -10.618 1.00 51.00 118 SER A O 1
ATOM 953 N N . ILE A 1 119 ? -1.941 -15.619 -10.246 1.00 52.19 119 ILE A N 1
ATOM 954 C CA . ILE A 1 119 ? -2.289 -15.378 -11.645 1.00 52.19 119 ILE A CA 1
ATOM 955 C C . ILE A 1 119 ? -0.961 -15.428 -12.377 1.00 52.19 119 ILE A C 1
ATOM 957 O O . ILE A 1 119 ? -0.144 -14.513 -12.282 1.00 52.19 119 ILE A O 1
ATOM 961 N N . GLN A 1 120 ? -0.726 -16.532 -13.072 1.00 51.44 120 GLN A N 1
ATOM 962 C CA . GLN A 1 120 ? 0.396 -16.657 -13.973 1.00 51.44 120 GLN A CA 1
ATOM 963 C C . GLN A 1 120 ? 0.125 -15.737 -15.173 1.00 51.44 120 GLN A C 1
ATOM 965 O O . GLN A 1 120 ? -0.438 -16.150 -16.183 1.00 51.44 120 GLN A O 1
ATOM 970 N N . ILE A 1 121 ? 0.501 -14.458 -15.025 1.00 55.78 121 ILE A N 1
ATOM 971 C CA . ILE A 1 121 ? 0.332 -13.395 -16.035 1.00 55.78 121 ILE A CA 1
ATOM 972 C C . ILE A 1 121 ? 0.956 -13.820 -17.372 1.00 55.78 121 ILE A C 1
ATOM 974 O O . ILE A 1 121 ? 0.450 -13.493 -18.442 1.00 55.78 121 ILE A O 1
ATOM 978 N N . PHE A 1 122 ? 2.035 -14.601 -17.302 1.00 59.44 122 PHE A N 1
ATOM 979 C CA . PHE A 1 122 ? 2.693 -15.204 -18.450 1.00 59.44 122 PHE A CA 1
ATOM 980 C C . PHE A 1 122 ? 2.519 -16.722 -18.396 1.00 59.44 122 PHE A C 1
ATOM 982 O O . PHE A 1 122 ? 3.230 -17.352 -17.616 1.00 59.44 122 PHE A O 1
ATOM 989 N N . PRO A 1 123 ? 1.669 -17.337 -19.240 1.00 61.84 123 PRO A N 1
ATOM 990 C CA . PRO A 1 123 ? 1.393 -18.782 -19.220 1.00 61.84 123 PRO A CA 1
ATOM 991 C C . PRO A 1 123 ? 2.633 -19.689 -19.322 1.00 61.84 123 PRO A C 1
ATOM 993 O O . PRO A 1 123 ? 2.578 -20.860 -18.968 1.00 61.84 123 PRO A O 1
ATOM 996 N N . LYS A 1 124 ? 3.758 -19.155 -19.818 1.00 71.12 124 LYS A N 1
ATOM 997 C CA . LYS A 1 124 ? 5.065 -19.833 -19.909 1.00 71.12 124 LYS A CA 1
ATOM 998 C C . LYS A 1 124 ? 6.154 -19.200 -19.025 1.00 71.12 124 LYS A C 1
ATOM 1000 O O . LYS A 1 124 ? 7.320 -19.565 -19.133 1.00 71.12 124 LYS A O 1
ATOM 1005 N N . GLY A 1 125 ? 5.805 -18.212 -18.204 1.00 57.38 125 GLY A N 1
ATOM 1006 C CA . GLY A 1 125 ? 6.733 -17.519 -17.314 1.00 57.38 125 GLY A CA 1
ATOM 1007 C C . GLY A 1 125 ? 7.109 -18.382 -16.115 1.00 57.38 125 GLY A C 1
ATOM 1008 O O . GLY A 1 125 ? 6.275 -19.117 -15.590 1.00 57.38 125 GLY A O 1
ATOM 1009 N N . ILE A 1 126 ? 8.366 -18.285 -15.688 1.00 58.75 126 ILE A N 1
ATOM 1010 C CA . ILE A 1 126 ? 8.865 -18.952 -14.482 1.00 58.75 126 ILE A CA 1
ATOM 1011 C C . ILE A 1 126 ? 8.347 -18.176 -13.265 1.00 58.75 126 ILE A C 1
ATOM 1013 O O . ILE A 1 126 ? 8.413 -16.948 -13.239 1.00 58.75 126 ILE A O 1
ATOM 1017 N N . GLU A 1 127 ? 7.825 -18.879 -12.259 1.00 55.41 127 GLU A N 1
ATOM 1018 C CA . GLU A 1 127 ? 7.380 -18.257 -11.009 1.00 55.41 127 GLU A CA 1
ATOM 1019 C C . GLU A 1 127 ? 8.548 -17.552 -10.308 1.00 55.41 127 GLU A C 1
ATOM 1021 O O . GLU A 1 127 ? 9.548 -18.186 -9.979 1.00 55.41 127 GLU A O 1
ATOM 1026 N N . MET A 1 128 ? 8.408 -16.251 -10.026 1.00 47.78 128 MET A N 1
ATOM 1027 C CA . MET A 1 128 ? 9.443 -15.458 -9.340 1.00 47.78 128 MET A CA 1
ATOM 1028 C C . MET A 1 128 ? 9.736 -15.950 -7.913 1.00 47.78 128 MET A C 1
ATOM 1030 O O . MET A 1 128 ? 10.798 -15.665 -7.369 1.00 47.78 128 MET A O 1
ATOM 1034 N N . THR A 1 129 ? 8.799 -16.677 -7.300 1.00 50.00 129 THR A N 1
ATOM 1035 C CA . THR A 1 129 ? 8.921 -17.242 -5.949 1.00 50.00 129 THR A CA 1
ATOM 1036 C C . THR A 1 129 ? 9.654 -18.580 -5.916 1.00 50.00 129 THR A C 1
ATOM 1038 O O . THR A 1 129 ? 10.028 -19.035 -4.836 1.00 50.00 129 THR A O 1
ATOM 1041 N N . LYS A 1 130 ? 9.883 -19.218 -7.072 1.00 51.88 130 LYS A N 1
ATOM 1042 C CA . LYS A 1 130 ? 10.722 -20.413 -7.162 1.00 51.88 130 LYS A CA 1
ATOM 1043 C C . LYS A 1 130 ? 12.161 -19.972 -7.416 1.00 51.88 130 LYS A C 1
ATOM 1045 O O . LYS A 1 130 ? 12.417 -19.331 -8.437 1.00 51.88 130 LYS A O 1
ATOM 1050 N N . PRO A 1 131 ? 13.116 -20.309 -6.532 1.00 43.78 131 PRO A N 1
ATOM 1051 C CA . PRO A 1 131 ? 14.513 -20.006 -6.785 1.00 43.78 131 PRO A CA 1
ATOM 1052 C C . PRO A 1 131 ? 14.926 -20.670 -8.099 1.00 43.78 131 PRO A C 1
ATOM 1054 O O . PRO A 1 131 ? 14.778 -21.882 -8.278 1.00 43.78 131 PRO A O 1
ATOM 1057 N N . ASN A 1 132 ? 15.423 -19.876 -9.045 1.00 50.25 132 ASN A N 1
ATOM 1058 C CA . ASN A 1 132 ? 15.971 -20.408 -10.281 1.00 50.25 132 ASN A CA 1
ATOM 1059 C C . ASN A 1 132 ? 17.370 -20.959 -9.982 1.00 50.25 132 ASN A C 1
ATOM 1061 O O . ASN A 1 132 ? 18.372 -20.280 -10.186 1.00 50.25 132 ASN A O 1
ATOM 1065 N N . TYR A 1 133 ? 17.438 -22.193 -9.480 1.00 48.22 133 TYR A N 1
ATOM 1066 C CA . TYR A 1 133 ? 18.690 -22.908 -9.203 1.00 48.22 133 TYR A CA 1
ATOM 1067 C C . TYR A 1 133 ? 19.474 -23.293 -10.469 1.00 48.22 133 TYR A C 1
ATOM 1069 O O . TYR A 1 133 ? 20.351 -24.153 -10.404 1.00 48.22 133 TYR A O 1
ATOM 1077 N N . LYS A 1 134 ? 19.201 -22.688 -11.635 1.00 50.69 134 LYS A N 1
ATOM 1078 C CA . LYS A 1 134 ? 20.045 -22.865 -12.819 1.00 50.69 134 LYS A CA 1
ATOM 1079 C C . LYS A 1 134 ? 21.390 -22.179 -12.583 1.00 50.69 134 LYS A C 1
ATOM 1081 O O . LYS A 1 134 ? 21.585 -21.022 -12.933 1.00 50.69 134 LYS A O 1
ATOM 1086 N N . THR A 1 135 ? 22.272 -22.942 -11.937 1.00 47.09 135 THR A N 1
ATOM 1087 C CA . THR A 1 135 ? 23.731 -22.968 -12.054 1.00 47.09 135 THR A CA 1
ATOM 1088 C C . THR A 1 135 ? 24.322 -21.673 -12.588 1.00 47.09 135 THR A C 1
ATOM 1090 O O . THR A 1 135 ? 24.438 -21.482 -13.801 1.00 47.09 135 THR A O 1
ATOM 1093 N N . ARG A 1 136 ? 24.766 -20.818 -11.664 1.00 43.84 136 ARG A N 1
ATOM 1094 C CA . ARG A 1 136 ? 25.851 -19.877 -11.926 1.00 43.84 136 ARG A CA 1
ATOM 1095 C C . ARG A 1 136 ? 27.035 -20.738 -12.388 1.00 43.84 136 ARG A C 1
ATOM 1097 O O . ARG A 1 136 ? 27.688 -21.358 -11.561 1.00 43.84 136 ARG A O 1
ATOM 1104 N N . LYS A 1 137 ? 27.240 -20.884 -13.703 1.00 46.62 137 LYS A N 1
ATOM 1105 C CA . LYS A 1 137 ? 28.509 -21.410 -14.211 1.00 46.62 137 LYS A CA 1
ATOM 1106 C C . LYS A 1 137 ? 29.555 -20.387 -13.795 1.00 46.62 137 LYS A C 1
ATOM 1108 O O . LYS A 1 137 ? 29.537 -19.263 -14.290 1.00 46.62 137 LYS A O 1
ATOM 1113 N N . GLU A 1 138 ? 30.373 -20.757 -12.821 1.00 46.50 138 GLU A N 1
ATOM 1114 C CA . GLU A 1 138 ? 31.593 -20.040 -12.488 1.00 46.50 138 GLU A CA 1
ATOM 1115 C C . GLU A 1 138 ? 32.466 -20.041 -13.743 1.00 46.50 138 GLU A C 1
ATOM 1117 O O . GLU A 1 138 ? 32.907 -21.088 -14.215 1.00 46.50 138 GLU A O 1
ATOM 1122 N N . SER A 1 139 ? 32.605 -18.871 -14.356 1.00 43.31 139 SER A N 1
ATOM 1123 C CA . SER A 1 139 ? 33.583 -18.624 -15.405 1.00 43.31 139 SER A CA 1
ATOM 1124 C C . SER A 1 139 ? 34.933 -18.382 -14.733 1.00 43.31 139 SER A C 1
ATOM 1126 O O . SER A 1 139 ? 35.129 -17.315 -14.145 1.00 43.31 139 SER A O 1
ATOM 1128 N N . LEU A 1 140 ? 35.801 -19.397 -14.784 1.00 39.28 140 LEU A N 1
ATOM 1129 C CA . LEU A 1 140 ? 37.259 -19.235 -14.765 1.00 39.28 140 LEU A CA 1
ATOM 1130 C C . LEU A 1 140 ? 37.721 -18.653 -16.104 1.00 39.28 140 LEU A C 1
ATOM 1132 O O . LEU A 1 140 ? 37.132 -19.053 -17.137 1.00 39.28 140 LEU A O 1
#

Nearest PDB structures (foldseek):
  2p5o-assembly3_C  TM=8.596E-01  e=2.899E+00  Escherichia phage RB69
  8oo0-assembly1_Lh  TM=8.598E-01  e=5.679E+00  Thermochaetoides thermophila